Protein AF-A0A0N4VM51-F1 (afdb_monomer)

Secondary structure (DSSP, 8-state):
---HHHHHHHTEEEETTEEEEGGGTEEEE---S--S-HHHHHHHS--TT-TTHHHHHHHHHHHHHHHHTT--TTS---HHHHHHHHHHHHHHHHTT-EEEE----S---

Organism: Enterobius vermicularis (NCBI:txid51028)

Structure (mmCIF, N/CA/C/O backbone):
data_AF-A0A0N4VM51-F1
#
_entry.id   AF-A0A0N4VM51-F1
#
loop_
_atom_site.group_PDB
_atom_site.id
_atom_site.type_symbol
_atom_site.label_atom_id
_atom_site.label_alt_id
_atom_site.label_comp_id
_atom_site.label_asym_id
_atom_site.label_entity_id
_atom_site.label_seq_id
_atom_site.pdbx_PDB_ins_code
_atom_site.Cartn_x
_atom_site.Cartn_y
_atom_site.Cartn_z
_atom_site.occupancy
_atom_site.B_iso_or_equiv
_atom_site.auth_seq_id
_atom_site.auth_comp_id
_atom_site.auth_asym_id
_atom_site.auth_atom_id
_atom_site.pdbx_PDB_model_num
ATOM 1 N N . MET A 1 1 ? 19.099 0.754 -44.945 1.00 42.28 1 MET A N 1
ATOM 2 C CA . MET A 1 1 ? 19.357 1.486 -43.688 1.00 42.28 1 MET A CA 1
ATOM 3 C C . MET A 1 1 ? 18.026 1.615 -42.980 1.00 42.28 1 MET A C 1
ATOM 5 O O . MET A 1 1 ? 17.115 2.168 -43.578 1.00 42.28 1 MET A O 1
ATOM 9 N N . ILE A 1 2 ? 17.889 1.017 -41.798 1.00 43.81 2 ILE A N 1
ATOM 10 C CA . ILE A 1 2 ? 16.685 1.170 -40.972 1.00 43.81 2 ILE A CA 1
ATOM 11 C C . ILE A 1 2 ? 16.799 2.543 -40.283 1.00 43.81 2 ILE A C 1
ATOM 13 O O . ILE A 1 2 ? 17.887 2.840 -39.778 1.00 43.81 2 ILE A O 1
ATOM 17 N N . PRO A 1 3 ? 15.765 3.399 -40.322 1.00 48.06 3 PRO A N 1
ATOM 18 C CA . PRO A 1 3 ? 15.767 4.699 -39.658 1.00 48.06 3 PRO A CA 1
ATOM 19 C C . PRO A 1 3 ? 16.148 4.581 -38.176 1.00 48.06 3 PRO A C 1
ATOM 21 O O . PRO A 1 3 ? 15.672 3.703 -37.463 1.00 48.06 3 PRO A O 1
ATOM 24 N N . THR A 1 4 ? 17.013 5.474 -37.697 1.00 53.97 4 THR A N 1
ATOM 25 C CA . THR A 1 4 ? 17.463 5.522 -36.294 1.00 53.97 4 THR A CA 1
ATOM 26 C C . THR A 1 4 ? 16.336 5.781 -35.291 1.00 53.97 4 THR A C 1
ATOM 28 O O . THR A 1 4 ? 16.489 5.432 -34.124 1.00 53.97 4 THR A O 1
ATOM 31 N N . ASP A 1 5 ? 15.205 6.329 -35.740 1.00 55.28 5 ASP A N 1
ATOM 32 C CA . ASP A 1 5 ? 14.015 6.532 -34.905 1.00 55.28 5 ASP A CA 1
ATOM 33 C C . ASP A 1 5 ? 13.288 5.211 -34.594 1.00 55.28 5 ASP A C 1
ATOM 35 O O . ASP A 1 5 ? 12.885 4.996 -33.451 1.00 55.28 5 ASP A O 1
ATOM 39 N N . ASP A 1 6 ? 13.251 4.263 -35.540 1.00 51.50 6 ASP A N 1
ATOM 40 C CA . ASP A 1 6 ? 12.658 2.930 -35.329 1.00 51.50 6 ASP A CA 1
ATOM 41 C C . ASP A 1 6 ? 13.458 2.110 -34.299 1.00 51.50 6 ASP A C 1
ATOM 43 O O . ASP A 1 6 ? 12.912 1.296 -33.552 1.00 51.50 6 ASP A O 1
ATOM 47 N N . LEU A 1 7 ? 14.774 2.344 -34.213 1.00 52.53 7 LEU A N 1
ATOM 48 C CA . LEU A 1 7 ? 15.641 1.711 -33.214 1.00 52.53 7 LEU A CA 1
ATOM 49 C C . LEU A 1 7 ? 15.369 2.226 -31.797 1.00 52.53 7 LEU A C 1
ATOM 51 O O . LEU A 1 7 ? 15.597 1.492 -30.838 1.00 52.53 7 LEU A O 1
ATOM 55 N N . ASN A 1 8 ? 14.903 3.467 -31.655 1.00 52.44 8 ASN A N 1
ATOM 56 C CA . ASN A 1 8 ? 14.609 4.059 -30.354 1.00 52.44 8 ASN A CA 1
ATOM 57 C C . ASN A 1 8 ? 13.254 3.559 -29.817 1.00 52.44 8 ASN A C 1
ATOM 59 O O . ASN A 1 8 ? 13.134 3.269 -28.627 1.00 52.44 8 ASN A O 1
ATOM 63 N N . GLU A 1 9 ? 12.268 3.350 -30.698 1.00 55.22 9 GLU A N 1
ATOM 64 C CA . GLU A 1 9 ? 11.013 2.662 -30.356 1.00 55.22 9 GLU A CA 1
ATOM 65 C C . GLU A 1 9 ? 11.224 1.167 -30.059 1.00 55.22 9 GLU A C 1
ATOM 67 O O . GLU A 1 9 ? 10.598 0.629 -29.148 1.00 55.22 9 GLU A O 1
ATOM 72 N N . ALA A 1 10 ? 12.165 0.499 -30.739 1.00 57.34 10 ALA A N 1
ATOM 73 C CA . ALA A 1 10 ? 12.500 -0.903 -30.462 1.00 57.34 10 ALA A CA 1
ATOM 74 C C . ALA A 1 10 ? 13.126 -1.134 -29.069 1.00 57.34 10 ALA A C 1
ATOM 76 O O . ALA A 1 10 ? 13.060 -2.246 -28.543 1.00 57.34 10 ALA A O 1
ATOM 77 N N . ARG A 1 11 ? 13.730 -0.101 -28.464 1.00 67.31 11 ARG A N 1
ATOM 78 C CA . ARG A 1 11 ? 14.451 -0.178 -27.176 1.00 67.31 11 ARG A CA 1
ATOM 79 C C . ARG A 1 11 ? 13.567 0.010 -25.946 1.00 67.31 11 ARG A C 1
ATOM 81 O O . ARG A 1 11 ? 14.006 -0.287 -24.831 1.00 67.31 11 ARG A O 1
ATOM 88 N N . VAL A 1 12 ? 12.335 0.486 -26.140 1.00 69.81 12 VAL A N 1
ATOM 89 C CA . VAL A 1 12 ? 11.352 0.688 -25.074 1.00 69.81 12 VAL A CA 1
ATOM 90 C C . VAL A 1 12 ? 10.085 -0.096 -25.389 1.00 69.81 12 VAL A C 1
ATOM 92 O O . VAL A 1 12 ? 9.262 0.319 -26.199 1.00 69.81 12 VAL A O 1
ATOM 95 N N . GLN A 1 13 ? 9.888 -1.222 -24.706 1.00 74.44 13 GLN A N 1
ATOM 96 C CA . GLN A 1 13 ? 8.688 -2.040 -24.881 1.00 74.44 13 GLN A CA 1
ATOM 97 C C . GLN A 1 13 ? 7.651 -1.717 -23.803 1.00 74.44 13 GLN A C 1
ATOM 99 O O . GLN A 1 13 ? 7.954 -1.752 -22.610 1.00 74.44 13 GLN A O 1
ATOM 104 N N . LYS A 1 14 ? 6.409 -1.417 -24.209 1.00 71.25 14 LYS A N 1
ATOM 105 C CA . LYS A 1 14 ? 5.288 -1.178 -23.287 1.00 71.25 14 LYS A CA 1
ATOM 106 C C . LYS A 1 14 ? 4.262 -2.303 -23.385 1.00 71.25 14 LYS A C 1
ATOM 108 O O . LYS A 1 14 ? 3.623 -2.470 -24.419 1.00 71.25 14 LYS A O 1
ATOM 113 N N . VAL A 1 15 ? 4.040 -3.017 -22.284 1.00 69.44 15 VAL A N 1
ATOM 114 C CA . VAL A 1 15 ? 3.042 -4.093 -22.189 1.00 69.44 15 VAL A CA 1
ATOM 115 C C . VAL A 1 15 ? 2.278 -3.945 -20.877 1.00 69.44 15 VAL A C 1
ATOM 117 O O . VAL A 1 15 ? 2.881 -3.888 -19.813 1.00 69.44 15 VAL A O 1
ATOM 120 N N . LEU A 1 16 ? 0.945 -3.851 -20.950 1.00 69.00 16 LEU A N 1
ATOM 121 C CA . LEU A 1 16 ? 0.042 -3.835 -19.781 1.00 69.00 16 LEU A CA 1
ATOM 122 C C . LEU A 1 16 ? 0.422 -2.825 -18.671 1.00 69.00 16 LEU A C 1
ATOM 124 O O . LEU A 1 16 ? 0.281 -3.111 -17.491 1.00 69.00 16 LEU A O 1
ATOM 128 N N . GLY A 1 17 ? 0.929 -1.642 -19.043 1.00 68.06 17 GLY A N 1
ATOM 129 C CA . GLY A 1 17 ? 1.335 -0.599 -18.083 1.00 68.06 17 GLY A CA 1
ATOM 130 C C . GLY A 1 17 ? 2.783 -0.696 -17.585 1.00 68.06 17 GLY A C 1
ATOM 131 O O . GLY A 1 17 ? 3.282 0.249 -16.973 1.00 68.06 17 GLY A O 1
ATOM 132 N N . ILE A 1 18 ? 3.490 -1.772 -17.929 1.00 74.00 18 ILE A N 1
ATOM 133 C CA . ILE A 1 18 ? 4.912 -1.977 -17.645 1.00 74.00 18 ILE A CA 1
ATOM 134 C C . ILE A 1 18 ? 5.727 -1.457 -18.831 1.00 74.00 18 ILE A C 1
ATOM 136 O O . ILE A 1 18 ? 5.386 -1.709 -19.988 1.00 74.00 18 ILE A O 1
ATOM 140 N N . THR A 1 19 ? 6.786 -0.700 -18.549 1.00 78.06 19 THR A N 1
ATOM 141 C CA . THR A 1 19 ? 7.736 -0.185 -19.544 1.00 78.06 19 THR A CA 1
ATOM 142 C C . THR A 1 19 ? 9.089 -0.851 -19.329 1.00 78.06 19 THR A C 1
ATOM 144 O O . THR A 1 19 ? 9.685 -0.665 -18.275 1.00 78.06 19 THR A O 1
ATOM 147 N N . TRP A 1 20 ? 9.589 -1.598 -20.307 1.00 78.00 20 TRP A N 1
ATOM 148 C CA . TRP A 1 20 ? 10.936 -2.164 -20.270 1.00 78.00 20 TRP A CA 1
ATOM 149 C C . TRP A 1 20 ? 11.901 -1.259 -21.022 1.00 78.00 20 TRP A C 1
ATOM 151 O O . TRP A 1 20 ? 11.711 -1.010 -22.211 1.00 78.00 20 TRP A O 1
ATOM 161 N N . GLN A 1 21 ? 12.920 -0.760 -20.326 1.00 79.50 21 GLN A N 1
ATOM 162 C CA . GLN A 1 21 ? 14.064 -0.085 -20.928 1.00 79.50 21 GLN A CA 1
ATOM 163 C C . GLN A 1 21 ? 15.184 -1.107 -21.129 1.00 79.50 21 GLN A C 1
ATOM 165 O O . GLN A 1 21 ? 15.881 -1.458 -20.175 1.00 79.50 21 GLN A O 1
ATOM 170 N N . LEU A 1 22 ? 15.359 -1.570 -22.368 1.00 75.69 22 LEU A N 1
ATOM 171 C CA . LEU A 1 22 ? 16.350 -2.599 -22.705 1.00 75.69 22 LEU A CA 1
ATOM 172 C C . LEU A 1 22 ? 17.791 -2.115 -22.480 1.00 75.69 22 LEU A C 1
ATOM 174 O O . LEU A 1 22 ? 18.630 -2.883 -22.028 1.00 75.69 22 LEU A O 1
ATOM 178 N N . ASP A 1 23 ? 18.062 -0.827 -22.708 1.00 76.50 23 ASP A N 1
ATOM 179 C CA . ASP A 1 23 ? 19.407 -0.245 -22.565 1.00 76.50 23 ASP A CA 1
ATOM 180 C C . ASP A 1 23 ? 19.945 -0.285 -21.121 1.00 76.50 23 ASP A C 1
ATOM 182 O O . ASP A 1 23 ? 21.156 -0.253 -20.907 1.00 76.50 23 ASP A O 1
ATOM 186 N N . LYS A 1 24 ? 19.053 -0.332 -20.126 1.00 72.75 24 LYS A N 1
ATOM 187 C CA . LYS A 1 24 ? 19.402 -0.333 -18.693 1.00 72.75 24 LYS A CA 1
ATOM 188 C C . LYS A 1 24 ? 19.010 -1.619 -17.978 1.00 72.75 24 LYS A C 1
ATOM 190 O O . LYS A 1 24 ? 19.232 -1.740 -16.774 1.00 72.75 24 LYS A O 1
ATOM 195 N N . ASP A 1 25 ? 18.396 -2.533 -18.721 1.00 77.06 25 ASP A N 1
ATOM 196 C CA . ASP A 1 25 ? 17.752 -3.731 -18.201 1.00 77.06 25 ASP A CA 1
ATOM 197 C C . ASP A 1 25 ? 16.806 -3.427 -17.020 1.00 77.06 25 ASP A C 1
ATOM 199 O O . ASP A 1 25 ? 16.828 -4.062 -15.965 1.00 77.06 25 ASP A O 1
ATOM 203 N N . GLU A 1 26 ? 16.004 -2.370 -17.187 1.00 78.12 26 GLU A N 1
ATOM 204 C CA . GLU A 1 26 ? 15.113 -1.830 -16.160 1.00 78.12 26 GLU A CA 1
ATOM 205 C C . GLU A 1 26 ? 13.648 -2.027 -16.554 1.00 78.12 26 GLU A C 1
ATOM 207 O O . GLU A 1 26 ? 13.187 -1.492 -17.569 1.00 78.12 26 GLU A O 1
ATOM 212 N N . LEU A 1 27 ? 12.874 -2.712 -15.710 1.00 76.19 27 LEU A N 1
ATOM 213 C CA . LEU A 1 27 ? 11.413 -2.652 -15.778 1.00 76.19 27 LEU A CA 1
ATOM 214 C C . LEU A 1 27 ? 10.900 -1.496 -14.925 1.00 76.19 27 LEU A C 1
ATOM 216 O O . LEU A 1 27 ? 11.137 -1.449 -13.720 1.00 76.19 27 LEU A O 1
ATOM 220 N N . GLN A 1 28 ? 10.153 -0.599 -15.558 1.00 74.81 28 GLN A N 1
ATOM 221 C CA . GLN A 1 28 ? 9.493 0.538 -14.940 1.00 74.81 28 GLN A CA 1
ATOM 222 C C . GLN A 1 28 ? 7.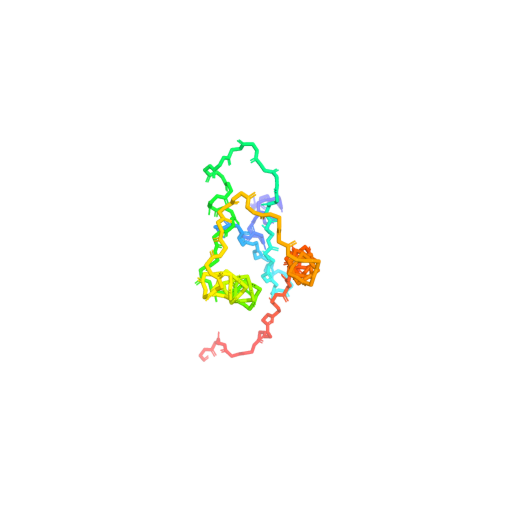982 0.301 -14.884 1.00 74.81 28 GLN A C 1
ATOM 224 O O . GLN A 1 28 ? 7.314 0.185 -15.916 1.00 74.81 28 GLN A O 1
ATOM 229 N N . LEU A 1 29 ? 7.425 0.314 -13.675 1.00 72.38 29 LEU A N 1
ATO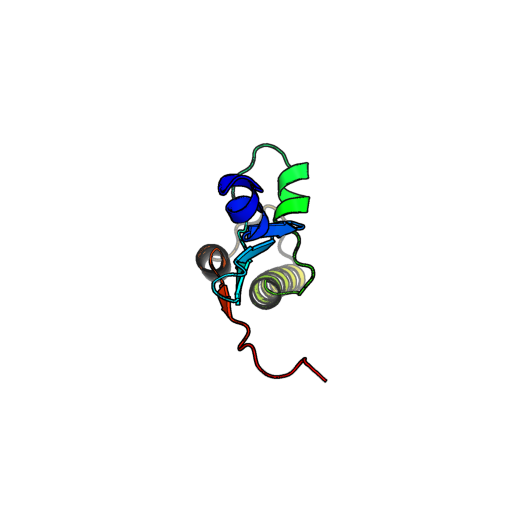M 230 C CA . LEU A 1 29 ? 5.980 0.407 -13.463 1.00 72.38 29 LEU A CA 1
ATOM 231 C C . LEU A 1 29 ? 5.557 1.852 -13.285 1.00 72.38 29 LEU A C 1
ATOM 233 O O . LEU A 1 29 ? 6.249 2.628 -12.630 1.00 72.38 29 LEU A O 1
ATOM 237 N N . ARG A 1 30 ? 4.398 2.200 -13.843 1.00 71.62 30 ARG A N 1
ATOM 238 C CA . ARG A 1 30 ? 3.758 3.492 -13.599 1.00 71.62 30 ARG A CA 1
ATOM 239 C C . ARG A 1 30 ? 2.287 3.289 -13.296 1.00 71.62 30 ARG A C 1
ATOM 241 O O . ARG A 1 30 ? 1.499 3.057 -14.208 1.00 71.62 30 ARG A O 1
ATOM 248 N N . PHE A 1 31 ? 1.926 3.442 -12.028 1.00 71.56 31 PHE A N 1
ATOM 249 C CA . PHE A 1 31 ? 0.531 3.437 -11.616 1.00 71.56 31 PHE A CA 1
ATOM 250 C C . PHE A 1 31 ? -0.086 4.806 -11.901 1.00 71.56 31 PHE A C 1
ATOM 252 O O . PHE A 1 31 ? 0.408 5.849 -11.477 1.00 71.56 31 PHE A O 1
ATOM 259 N N . ARG A 1 32 ? -1.176 4.831 -12.667 1.00 70.25 32 ARG A N 1
ATOM 260 C CA . ARG A 1 32 ? -1.906 6.068 -12.950 1.00 70.25 32 ARG A CA 1
ATOM 261 C C . ARG A 1 32 ? -2.978 6.294 -11.896 1.00 70.25 32 ARG A C 1
ATOM 263 O O . ARG A 1 32 ? -3.851 5.451 -11.699 1.00 70.25 32 ARG A O 1
ATOM 270 N N . LYS A 1 33 ? -2.926 7.467 -11.259 1.00 67.06 33 LYS A N 1
ATOM 271 C CA . LYS A 1 33 ? -3.811 7.851 -10.145 1.00 67.06 33 LYS A CA 1
ATOM 272 C C . LYS A 1 33 ? -5.076 8.605 -10.570 1.00 67.06 33 LYS A C 1
ATOM 274 O O . LYS A 1 33 ? -6.042 8.598 -9.824 1.00 67.06 33 LYS A O 1
ATOM 279 N N . ASN A 1 34 ? -5.083 9.241 -11.745 1.00 62.41 34 ASN A N 1
ATOM 280 C CA . ASN A 1 34 ? -6.206 10.050 -12.237 1.00 62.41 34 ASN A CA 1
ATOM 281 C C . ASN A 1 34 ? -6.326 9.939 -13.760 1.00 62.41 34 ASN A C 1
ATOM 283 O O . ASN A 1 34 ? -5.668 10.673 -14.494 1.00 62.41 34 ASN A O 1
ATOM 287 N N . VAL A 1 35 ? -7.164 9.027 -14.248 1.00 60.09 35 VAL A N 1
ATOM 288 C CA . VAL A 1 35 ? -7.585 9.014 -15.654 1.00 60.09 35 VAL A CA 1
ATOM 289 C C . VAL A 1 35 ? -9.105 9.007 -15.649 1.00 60.09 35 VAL A C 1
ATOM 291 O O . VAL A 1 35 ? -9.712 8.188 -14.968 1.00 60.09 35 VAL A O 1
ATOM 294 N N . ASN A 1 36 ? -9.712 9.926 -16.398 1.00 64.88 36 ASN A N 1
ATOM 295 C CA . ASN A 1 36 ? -11.171 10.035 -16.510 1.00 64.88 36 ASN A CA 1
ATOM 296 C C . ASN A 1 36 ? -11.805 8.788 -17.171 1.00 64.88 36 ASN A C 1
ATOM 298 O O . ASN A 1 36 ? -13.005 8.569 -17.053 1.00 64.88 36 ASN A O 1
ATOM 302 N N . ASP A 1 37 ? -10.983 7.944 -17.802 1.00 66.19 37 ASP A N 1
ATOM 303 C CA . ASP A 1 37 ? -11.365 6.692 -18.453 1.00 66.19 37 ASP A CA 1
ATOM 304 C C . ASP A 1 37 ? -11.090 5.482 -17.542 1.00 66.19 37 ASP A C 1
ATOM 306 O O . ASP A 1 37 ? -9.964 4.973 -17.465 1.00 66.19 37 ASP A O 1
ATOM 310 N N . GLY A 1 38 ? -12.138 4.972 -16.889 1.00 62.97 38 GLY A N 1
ATOM 311 C CA . GLY A 1 38 ? -12.056 3.817 -15.985 1.00 62.97 38 GLY A CA 1
ATOM 312 C C . GLY A 1 38 ? -11.503 2.536 -16.628 1.00 62.97 38 GLY A C 1
ATOM 313 O O . GLY A 1 38 ? -10.797 1.773 -15.970 1.00 62.97 38 GLY A O 1
ATOM 314 N N . GLU A 1 39 ? -11.744 2.310 -17.923 1.00 64.56 39 GLU A N 1
ATOM 315 C CA . GLU A 1 39 ? -11.218 1.137 -18.640 1.00 64.56 39 GLU A CA 1
ATOM 316 C C . GLU A 1 39 ? -9.700 1.198 -18.861 1.00 64.56 39 GLU A C 1
ATOM 318 O O . GLU A 1 39 ? -9.013 0.174 -18.817 1.00 64.56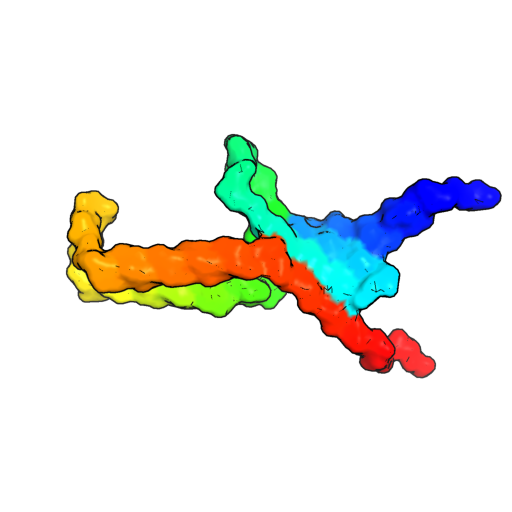 39 GLU A O 1
ATOM 323 N N . ARG A 1 40 ? -9.149 2.399 -19.078 1.00 64.44 40 ARG A N 1
ATOM 324 C CA . ARG A 1 40 ? -7.701 2.587 -19.251 1.00 64.44 40 ARG A CA 1
ATOM 325 C C . ARG A 1 40 ? -6.967 2.427 -17.926 1.00 64.44 40 ARG A C 1
ATOM 327 O O . ARG A 1 40 ? -5.890 1.838 -17.916 1.00 64.44 40 ARG A O 1
ATOM 334 N N . LEU A 1 41 ? -7.577 2.855 -16.817 1.00 65.31 41 LEU A N 1
ATOM 335 C CA . LEU A 1 41 ? -7.036 2.633 -15.472 1.00 65.31 41 LEU A CA 1
ATOM 336 C C . LEU A 1 41 ? -6.840 1.147 -15.169 1.00 65.31 41 LEU A C 1
ATOM 338 O O . LEU A 1 41 ? -5.796 0.772 -14.647 1.00 65.31 41 LEU A O 1
ATOM 342 N N . GLN A 1 42 ? -7.809 0.295 -15.516 1.00 67.00 42 GLN A N 1
ATOM 343 C CA . GLN A 1 42 ? -7.719 -1.140 -15.225 1.00 67.00 42 GLN A CA 1
ATOM 344 C C . GLN A 1 42 ? -6.588 -1.828 -15.996 1.00 67.00 42 GLN A C 1
ATOM 346 O O . GLN A 1 42 ? -5.883 -2.659 -15.433 1.00 67.00 42 GLN A O 1
ATOM 351 N N . LYS A 1 43 ? -6.394 -1.473 -17.273 1.00 69.19 43 LYS A N 1
ATOM 352 C CA . LYS A 1 43 ? -5.347 -2.072 -18.116 1.00 69.19 43 LYS A CA 1
ATOM 353 C C . LYS A 1 43 ? -3.945 -1.574 -17.769 1.00 69.19 43 LYS A C 1
ATOM 355 O O . LYS A 1 43 ? -2.995 -2.334 -17.900 1.00 69.19 43 LYS A O 1
ATOM 360 N N . GLU A 1 44 ? -3.806 -0.309 -17.374 1.00 68.62 44 GLU A N 1
ATOM 361 C CA . GLU A 1 44 ? -2.500 0.292 -17.068 1.00 68.62 44 GLU A CA 1
ATOM 362 C C . GLU A 1 44 ? -2.055 0.074 -15.614 1.00 68.62 44 GLU A C 1
ATOM 364 O O . GLU A 1 44 ? -0.859 0.096 -15.353 1.00 68.62 44 GLU A O 1
ATOM 369 N N . ASN A 1 45 ? -2.984 -0.186 -14.687 1.00 73.06 45 ASN A N 1
ATOM 370 C CA . ASN A 1 45 ? -2.679 -0.528 -13.291 1.00 73.06 45 ASN A CA 1
ATOM 371 C C . ASN A 1 45 ? -2.749 -2.043 -13.027 1.00 73.06 45 ASN A C 1
ATOM 373 O O . ASN A 1 45 ? -2.888 -2.466 -11.876 1.00 73.06 45 ASN A O 1
ATOM 377 N N . TYR A 1 46 ? -2.703 -2.861 -14.080 1.00 73.19 46 TYR A N 1
ATOM 378 C CA . TYR A 1 46 ? -2.685 -4.309 -13.939 1.00 73.19 46 TYR A CA 1
ATOM 379 C C . TYR A 1 46 ? -1.329 -4.762 -13.391 1.00 73.19 46 TYR A C 1
ATOM 381 O O . TYR A 1 46 ? -0.282 -4.409 -13.927 1.00 73.19 46 TYR A O 1
ATOM 389 N N . ASP A 1 47 ? -1.356 -5.552 -12.320 1.00 74.56 47 ASP A N 1
ATOM 390 C CA . ASP A 1 47 ? -0.162 -6.033 -11.625 1.00 74.56 47 ASP A CA 1
ATOM 391 C C . ASP A 1 47 ? -0.038 -7.562 -11.769 1.00 74.56 47 ASP A C 1
ATOM 393 O O . ASP A 1 47 ? -0.429 -8.301 -10.861 1.00 74.56 47 ASP A O 1
ATOM 397 N N . PRO A 1 48 ? 0.457 -8.067 -12.918 1.00 70.12 48 PRO A N 1
ATOM 398 C CA . PRO A 1 48 ? 0.558 -9.506 -13.169 1.00 70.12 48 PRO A CA 1
ATOM 399 C C . PRO A 1 48 ? 1.562 -10.206 -12.248 1.00 70.12 48 PRO A C 1
ATOM 401 O O . PRO A 1 48 ? 1.416 -11.393 -11.969 1.00 70.12 48 PRO A O 1
ATOM 404 N N . LEU A 1 49 ? 2.586 -9.482 -11.788 1.00 77.81 49 LEU A N 1
ATOM 405 C CA . LEU A 1 49 ? 3.691 -10.026 -10.996 1.00 77.81 49 LEU A CA 1
ATOM 406 C C . LEU A 1 49 ? 3.521 -9.788 -9.491 1.00 77.81 49 LEU A C 1
ATOM 408 O O . LEU A 1 49 ? 4.324 -10.271 -8.696 1.00 77.81 49 LEU A O 1
ATOM 412 N N . GLY A 1 50 ? 2.463 -9.084 -9.084 1.00 77.94 50 GLY A N 1
ATOM 413 C CA . GLY A 1 50 ? 2.171 -8.830 -7.679 1.00 77.94 50 GLY A CA 1
ATOM 414 C C . GLY A 1 50 ? 3.135 -7.838 -7.029 1.00 77.94 50 GLY A C 1
ATOM 415 O O . GLY A 1 50 ? 3.329 -7.886 -5.815 1.00 77.94 50 GLY A O 1
ATOM 416 N N . TRP A 1 51 ? 3.754 -6.935 -7.786 1.00 79.62 51 TRP A N 1
ATOM 417 C CA . TRP A 1 51 ? 4.671 -5.944 -7.229 1.00 79.62 51 TRP A CA 1
ATOM 418 C C . TRP A 1 51 ? 3.979 -5.017 -6.224 1.00 79.62 51 TRP A C 1
ATOM 420 O O . TRP A 1 51 ? 4.550 -4.709 -5.180 1.00 79.62 51 TRP A O 1
ATOM 430 N N . ALA A 1 52 ? 2.720 -4.649 -6.463 1.00 80.50 52 ALA A N 1
ATOM 431 C CA . ALA A 1 52 ? 1.914 -3.864 -5.532 1.00 80.50 52 ALA A CA 1
ATOM 432 C C . ALA A 1 52 ? 1.331 -4.711 -4.381 1.00 80.50 52 ALA A C 1
ATOM 434 O O . ALA A 1 52 ? 0.676 -4.169 -3.482 1.00 80.50 52 ALA A O 1
ATOM 435 N N . ALA A 1 53 ? 1.552 -6.034 -4.361 1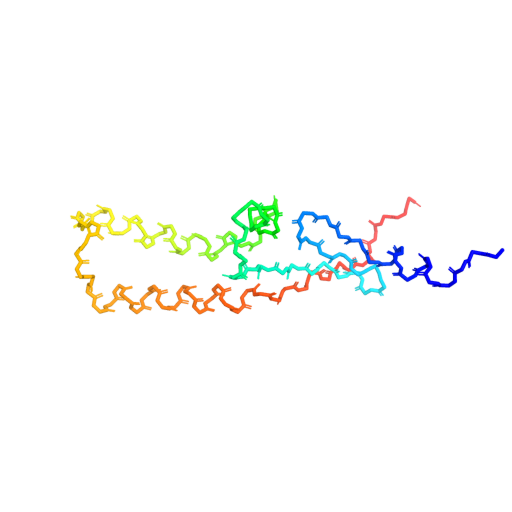.00 85.94 53 ALA A N 1
ATOM 436 C CA . ALA A 1 53 ? 1.003 -6.935 -3.346 1.00 85.94 53 ALA A CA 1
ATOM 437 C C . ALA A 1 53 ? 1.318 -6.520 -1.896 1.00 85.94 53 ALA A C 1
ATOM 439 O O . ALA A 1 53 ? 0.396 -6.585 -1.082 1.00 85.94 53 ALA A O 1
ATOM 440 N N . PRO A 1 54 ? 2.527 -6.041 -1.530 1.00 84.88 54 PRO A N 1
ATOM 441 C CA . PRO A 1 54 ? 2.817 -5.628 -0.156 1.00 84.88 54 PRO A CA 1
ATOM 442 C C . PRO A 1 54 ? 1.960 -4.445 0.308 1.00 84.88 54 PRO A C 1
ATOM 444 O O . PRO A 1 54 ? 1.486 -4.419 1.447 1.00 84.88 54 PRO A O 1
ATOM 447 N N . VAL A 1 55 ? 1.719 -3.473 -0.578 1.00 85.25 55 VAL A N 1
ATOM 448 C CA . VAL A 1 55 ? 0.891 -2.301 -0.267 1.00 85.25 55 VAL A CA 1
ATOM 449 C C . VAL A 1 55 ? -0.591 -2.688 -0.254 1.00 85.25 55 VAL A C 1
ATOM 451 O O . VAL A 1 55 ? -1.322 -2.344 0.679 1.00 85.25 55 VAL A O 1
ATOM 454 N N . ASN A 1 56 ? -1.018 -3.504 -1.223 1.00 86.12 56 ASN A N 1
ATOM 455 C CA . ASN A 1 56 ? -2.366 -4.071 -1.286 1.00 86.12 56 ASN A CA 1
ATOM 456 C C . ASN A 1 56 ? -2.702 -4.930 -0.066 1.00 86.12 56 ASN A C 1
ATOM 458 O O . ASN A 1 56 ? -3.829 -4.891 0.427 1.00 86.12 56 ASN A O 1
ATOM 462 N N . LEU A 1 57 ? -1.738 -5.687 0.456 1.00 90.56 57 LEU A N 1
ATOM 463 C CA . LEU A 1 57 ? -1.913 -6.493 1.655 1.00 90.56 57 LEU A CA 1
ATOM 464 C C . LEU A 1 57 ? -2.228 -5.610 2.866 1.00 90.56 57 LEU A C 1
ATOM 466 O O . LEU A 1 57 ? -3.173 -5.909 3.592 1.00 90.56 57 LEU A O 1
ATOM 470 N N . LYS A 1 58 ? -1.506 -4.498 3.060 1.00 90.56 58 LYS A N 1
ATOM 471 C CA . LYS A 1 58 ? -1.789 -3.554 4.158 1.00 90.56 58 LYS A CA 1
ATOM 472 C C . LYS A 1 58 ? -3.199 -2.968 4.056 1.00 90.56 58 LYS A C 1
ATOM 474 O O . LYS A 1 58 ? -3.917 -2.950 5.054 1.00 90.56 58 LYS A O 1
ATOM 479 N N . ALA A 1 59 ? -3.619 -2.568 2.854 1.00 91.44 59 ALA A N 1
ATOM 480 C CA . ALA A 1 59 ? -4.982 -2.094 2.606 1.00 91.44 59 ALA A CA 1
ATOM 481 C C . ALA A 1 59 ? -6.031 -3.167 2.941 1.00 91.44 59 ALA A C 1
ATOM 483 O O . ALA A 1 59 ? -6.968 -2.910 3.697 1.00 91.44 59 ALA A O 1
ATOM 484 N N . LYS A 1 60 ? -5.842 -4.398 2.452 1.00 91.88 60 LYS A N 1
ATOM 485 C CA . LYS A 1 60 ? -6.744 -5.527 2.730 1.00 91.88 60 LYS A CA 1
ATOM 486 C C . LYS A 1 60 ? -6.814 -5.858 4.220 1.00 91.88 60 LYS A C 1
ATOM 488 O O . LYS A 1 60 ? -7.903 -6.105 4.731 1.00 91.88 60 LYS A O 1
ATOM 493 N N . LEU A 1 61 ? -5.688 -5.826 4.933 1.00 94.00 61 LEU A N 1
ATOM 494 C CA . LEU A 1 61 ? -5.653 -6.035 6.381 1.00 94.00 61 LEU A CA 1
ATOM 495 C C . LEU A 1 61 ? -6.431 -4.949 7.132 1.00 94.00 61 LEU A C 1
ATOM 497 O O . LEU A 1 61 ? -7.139 -5.269 8.086 1.00 94.00 61 LEU A O 1
ATOM 501 N N . LEU A 1 62 ? -6.347 -3.687 6.702 1.00 92.62 62 LEU A N 1
ATOM 502 C CA . LEU A 1 62 ? -7.143 -2.606 7.286 1.00 92.62 62 LEU A CA 1
ATOM 503 C C . LEU A 1 62 ? -8.644 -2.840 7.077 1.00 92.62 62 LEU A C 1
ATOM 505 O O . LEU A 1 62 ? -9.411 -2.766 8.034 1.00 92.62 62 LEU A O 1
ATOM 509 N N . VAL A 1 63 ? -9.057 -3.201 5.859 1.00 91.06 63 VAL A N 1
ATOM 510 C CA . VAL A 1 63 ? -10.460 -3.530 5.550 1.00 91.06 63 VAL A CA 1
ATOM 511 C C . VAL A 1 63 ? -10.946 -4.718 6.384 1.00 91.06 63 VAL A C 1
ATOM 513 O O . VAL A 1 63 ? -12.017 -4.658 6.981 1.00 91.06 63 VAL A O 1
ATOM 516 N N . GLN A 1 64 ? -10.134 -5.768 6.534 1.00 92.69 64 GLN A N 1
ATOM 517 C CA . GLN A 1 64 ? -10.471 -6.897 7.407 1.00 92.69 64 GLN A CA 1
ATOM 518 C C . GLN A 1 64 ? -10.618 -6.482 8.878 1.0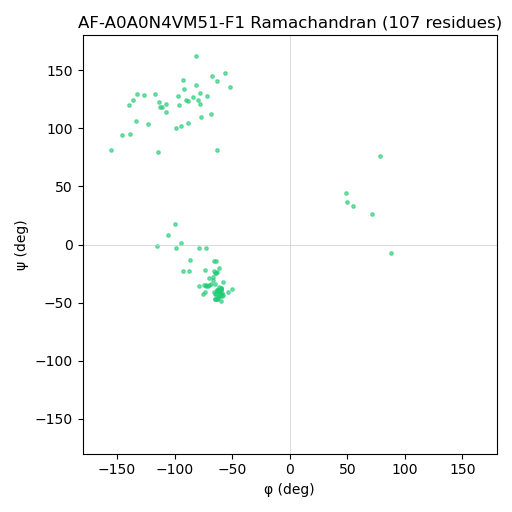0 92.69 64 GLN A C 1
ATOM 520 O O . GLN A 1 64 ? -11.510 -6.976 9.569 1.00 92.69 64 GLN A O 1
ATOM 525 N N . LYS A 1 65 ? -9.764 -5.579 9.384 1.00 91.19 65 LYS A N 1
ATOM 526 C CA . LYS A 1 65 ? -9.905 -5.021 10.741 1.00 91.19 65 LYS A CA 1
ATOM 527 C C . LYS A 1 65 ? -11.215 -4.247 10.893 1.00 91.19 65 LYS A C 1
ATOM 529 O O . LYS A 1 65 ? -11.832 -4.338 11.950 1.00 91.19 65 LYS A O 1
ATOM 534 N N . LEU A 1 66 ? -11.619 -3.496 9.868 1.00 90.88 66 LEU A N 1
ATOM 535 C CA . LEU A 1 66 ? -12.875 -2.747 9.858 1.00 90.88 66 LEU A CA 1
ATOM 536 C C . LEU A 1 66 ? -14.084 -3.680 9.895 1.00 90.88 66 LEU A C 1
ATOM 538 O O . LEU A 1 66 ? -14.952 -3.508 10.747 1.00 90.88 66 LEU A O 1
ATOM 542 N N . TRP A 1 67 ? -14.088 -4.720 9.059 1.00 89.12 67 TRP A N 1
ATOM 543 C CA . TRP A 1 67 ? -15.152 -5.725 9.042 1.00 89.12 67 TRP A CA 1
ATOM 544 C C . TRP A 1 67 ? -15.309 -6.440 10.382 1.00 89.12 67 TRP A C 1
ATOM 546 O O . TRP A 1 67 ? -16.423 -6.604 10.860 1.00 89.12 67 TRP A O 1
ATOM 556 N N . LYS A 1 68 ? -14.202 -6.808 11.040 1.00 89.75 68 LYS A N 1
ATOM 557 C CA . LYS A 1 68 ? -14.242 -7.437 12.374 1.00 89.75 68 LYS A CA 1
ATOM 558 C C . LYS A 1 68 ? -14.824 -6.534 13.461 1.00 89.75 68 LYS A C 1
ATOM 560 O O . LYS A 1 68 ? -15.256 -7.036 14.492 1.00 89.75 68 LYS A O 1
ATOM 565 N N . LYS A 1 69 ? -14.777 -5.218 13.261 1.00 86.75 69 LYS A N 1
ATOM 566 C CA . LYS A 1 69 ? -15.320 -4.219 14.186 1.00 86.75 69 LYS A CA 1
ATOM 567 C C . LYS A 1 69 ? -16.741 -3.783 13.823 1.00 86.75 69 LYS A C 1
ATOM 569 O O . LYS A 1 69 ? -17.287 -2.945 14.528 1.00 86.75 69 LYS A O 1
ATOM 574 N N . SER A 1 70 ? -17.322 -4.358 12.767 1.00 84.75 70 SER A N 1
ATOM 575 C CA . SER A 1 70 ? -18.694 -4.103 12.314 1.00 84.75 70 SER A CA 1
ATOM 576 C C . SER A 1 70 ? -19.009 -2.627 12.050 1.00 84.75 70 SER A C 1
ATOM 578 O O . SER A 1 70 ? -20.142 -2.201 12.253 1.00 84.75 70 SER A O 1
ATOM 580 N N . PHE A 1 71 ? -18.021 -1.853 11.586 1.00 84.31 71 PHE A N 1
ATOM 581 C CA . PHE A 1 71 ? -18.267 -0.482 11.139 1.00 84.31 71 PHE A CA 1
ATOM 582 C C . PHE A 1 71 ? -19.200 -0.477 9.930 1.00 84.31 71 PHE A C 1
ATOM 584 O O . PHE A 1 71 ? -19.072 -1.316 9.031 1.00 84.31 71 PHE A O 1
ATOM 591 N N . THR A 1 72 ? -20.110 0.492 9.893 1.00 82.62 72 THR A N 1
ATOM 592 C CA . THR A 1 72 ? -20.928 0.732 8.698 1.00 82.62 72 THR A CA 1
ATOM 593 C C . THR A 1 72 ? -20.158 1.563 7.667 1.00 82.62 72 THR A C 1
ATOM 595 O O . THR A 1 72 ? -19.146 2.188 7.982 1.00 82.62 72 THR A O 1
ATOM 598 N N . TRP A 1 73 ? -20.613 1.544 6.413 1.00 79.06 73 TRP A N 1
ATOM 599 C CA . TRP A 1 73 ? -19.926 2.210 5.298 1.00 79.06 73 TRP A CA 1
ATOM 600 C C . TRP A 1 73 ? -19.881 3.743 5.423 1.00 79.06 73 TRP A C 1
ATOM 602 O O . TRP A 1 73 ? -18.951 4.350 4.897 1.00 79.06 73 TRP A O 1
ATOM 612 N N . ASP A 1 74 ? -20.824 4.342 6.157 1.00 82.38 74 ASP A N 1
ATOM 613 C CA . ASP A 1 74 ? -20.958 5.797 6.341 1.00 82.38 74 ASP A CA 1
ATOM 614 C C . ASP A 1 74 ? -20.519 6.280 7.737 1.00 82.38 74 ASP A C 1
ATOM 616 O O . ASP A 1 74 ? -20.720 7.438 8.108 1.00 82.38 74 ASP A O 1
ATOM 620 N N . GLU A 1 75 ? -19.925 5.400 8.545 1.00 86.06 75 GLU A N 1
ATOM 621 C CA . GLU A 1 75 ? -19.493 5.741 9.897 1.00 86.06 75 GLU A CA 1
ATOM 622 C C . GLU A 1 75 ? -18.144 6.465 9.899 1.00 86.06 75 GLU A C 1
ATOM 624 O O . GLU A 1 75 ? -17.188 6.075 9.222 1.00 86.06 75 GLU A O 1
ATOM 629 N N . ILE A 1 76 ? -18.032 7.511 10.721 1.00 85.75 76 ILE A N 1
ATOM 630 C CA . ILE A 1 76 ? -16.765 8.216 10.910 1.00 85.75 76 ILE A CA 1
ATOM 631 C C . ILE A 1 76 ? -15.791 7.288 11.639 1.00 85.75 76 ILE A C 1
ATOM 633 O O . ILE A 1 76 ? -15.947 6.977 12.820 1.00 85.75 76 ILE A O 1
ATOM 637 N N . LEU A 1 77 ? -14.744 6.873 10.929 1.00 89.81 77 LEU A N 1
ATOM 638 C CA . LEU A 1 77 ? -13.718 6.000 11.485 1.00 89.81 77 LEU A CA 1
ATOM 639 C C . LEU A 1 77 ? -12.905 6.723 12.574 1.00 89.81 77 LEU A C 1
ATOM 641 O O . LEU A 1 77 ? -12.593 7.904 12.419 1.00 89.81 77 LEU A O 1
ATOM 645 N N . PRO A 1 78 ? -12.462 6.031 13.637 1.00 92.12 78 PRO A N 1
ATOM 646 C CA . PRO A 1 78 ? -11.570 6.609 14.640 1.00 92.12 78 PRO A CA 1
ATOM 647 C C . PRO A 1 78 ? -10.278 7.170 14.029 1.00 92.12 78 PRO A C 1
ATOM 649 O O . PRO A 1 78 ? -9.723 6.576 13.100 1.00 92.12 78 PRO A O 1
ATOM 652 N N . GLU A 1 79 ? -9.725 8.241 14.611 1.00 92.12 79 GLU A N 1
ATOM 653 C CA . GLU A 1 79 ? -8.500 8.906 14.120 1.00 92.12 79 GLU A CA 1
ATOM 654 C C . GLU A 1 79 ? -7.342 7.939 13.862 1.00 92.12 79 GLU A C 1
ATOM 656 O O . GLU A 1 79 ? -6.620 8.067 12.875 1.00 92.12 79 GLU A O 1
ATOM 661 N N . LYS A 1 80 ? -7.183 6.925 14.718 1.00 92.19 80 LYS A N 1
ATOM 662 C CA . LYS A 1 80 ? -6.142 5.904 14.560 1.00 92.19 80 LYS A CA 1
ATOM 663 C C . LYS A 1 80 ? -6.257 5.152 13.229 1.00 92.19 80 LYS A C 1
ATOM 665 O O . LYS A 1 80 ? -5.243 4.896 12.588 1.00 92.19 80 LYS A O 1
ATOM 670 N N . ILE A 1 81 ? -7.477 4.808 12.818 1.00 92.00 81 ILE A N 1
ATOM 671 C CA . ILE A 1 81 ? -7.741 4.102 11.559 1.00 92.00 81 ILE A CA 1
ATOM 672 C C . ILE A 1 81 ? -7.549 5.053 10.379 1.00 92.00 81 ILE A C 1
ATOM 674 O O . ILE A 1 81 ? -6.930 4.679 9.387 1.00 92.00 81 ILE A O 1
ATOM 678 N N . GLN A 1 82 ? -8.008 6.301 10.506 1.00 92.62 82 GLN A N 1
ATOM 679 C CA . GLN A 1 82 ? -7.773 7.319 9.483 1.00 92.62 82 GLN A CA 1
ATOM 680 C C . GLN A 1 82 ? -6.273 7.563 9.260 1.00 92.62 82 GLN A C 1
ATOM 682 O O . GLN A 1 82 ? -5.833 7.733 8.125 1.00 92.62 82 GLN A O 1
ATOM 687 N N . LYS A 1 83 ? -5.471 7.551 10.331 1.00 95.06 83 LYS A N 1
ATOM 688 C CA . LYS A 1 83 ? -4.012 7.656 10.249 1.00 95.06 83 LYS A CA 1
ATOM 689 C C . LYS A 1 83 ? -3.395 6.451 9.534 1.00 95.06 83 LYS A C 1
ATOM 691 O O . LYS A 1 83 ? -2.603 6.651 8.620 1.00 95.06 83 LYS A O 1
ATOM 696 N N . GLU A 1 84 ? -3.797 5.229 9.891 1.00 93.88 84 GLU A N 1
ATOM 697 C CA . GLU A 1 84 ? -3.332 3.997 9.226 1.00 93.88 84 GLU A CA 1
ATOM 698 C C . GLU A 1 84 ? -3.682 4.007 7.725 1.00 93.88 84 GLU A C 1
ATOM 700 O O . GLU A 1 84 ? -2.855 3.655 6.884 1.00 93.88 84 GLU A O 1
ATOM 705 N N . TRP A 1 85 ? -4.869 4.503 7.361 1.00 93.31 85 TRP A N 1
ATOM 706 C CA . TRP A 1 85 ? -5.259 4.694 5.963 1.00 93.31 85 TRP A CA 1
ATOM 707 C C . TRP A 1 85 ? -4.373 5.711 5.234 1.00 93.31 85 TRP A C 1
ATOM 709 O O . TRP A 1 85 ? -3.873 5.417 4.149 1.00 93.31 85 TRP A O 1
ATOM 719 N N . LYS A 1 86 ? -4.109 6.877 5.840 1.00 93.31 86 LYS A N 1
ATOM 720 C CA . LYS A 1 86 ? -3.210 7.896 5.267 1.00 93.31 86 LYS A CA 1
ATOM 721 C C . LYS A 1 86 ? -1.791 7.362 5.052 1.00 93.31 86 LYS A C 1
ATOM 723 O O . LYS A 1 86 ? -1.162 7.689 4.048 1.00 93.31 86 LYS A O 1
ATOM 728 N N . GLU A 1 87 ? -1.289 6.523 5.956 1.00 93.31 87 GLU A N 1
ATOM 729 C CA . GLU A 1 87 ? 0.009 5.854 5.801 1.00 93.31 87 GLU A CA 1
ATOM 730 C C . GLU A 1 87 ? 0.009 4.884 4.609 1.00 93.31 87 GLU A C 1
ATOM 732 O O . GLU A 1 87 ? 0.947 4.890 3.814 1.00 93.31 87 GLU A O 1
ATOM 737 N N . ILE A 1 88 ? -1.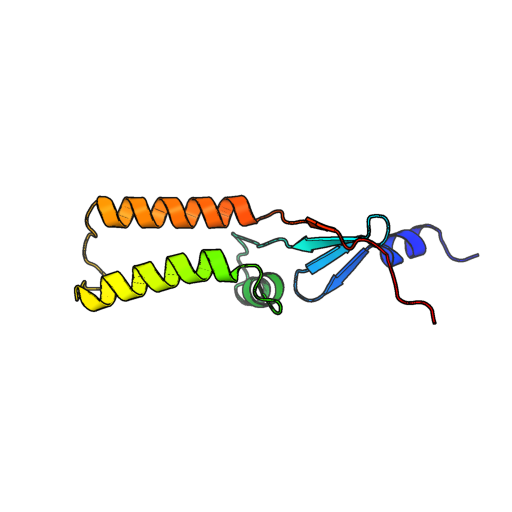061 4.104 4.423 1.00 91.12 88 ILE A N 1
ATOM 738 C CA . ILE A 1 88 ? -1.221 3.217 3.258 1.00 91.12 88 ILE A CA 1
ATOM 739 C C . ILE A 1 88 ? -1.300 4.021 1.955 1.00 91.12 88 ILE A C 1
ATOM 741 O O . ILE A 1 88 ? -0.654 3.649 0.977 1.00 91.12 88 ILE A O 1
ATOM 745 N N . GLN A 1 89 ? -2.033 5.138 1.938 1.00 87.88 89 GLN A N 1
ATOM 746 C CA . GLN A 1 89 ? -2.092 6.035 0.779 1.00 87.88 89 GLN A CA 1
ATOM 747 C C . GLN A 1 89 ? -0.718 6.626 0.448 1.00 87.88 89 GLN A C 1
ATOM 749 O O . GLN A 1 89 ? -0.350 6.707 -0.721 1.00 87.88 89 GLN A O 1
ATOM 754 N N . LYS A 1 90 ? 0.065 7.010 1.464 1.00 88.44 90 LYS A N 1
ATOM 755 C CA . LYS A 1 90 ? 1.435 7.497 1.270 1.00 88.44 90 LYS A CA 1
ATOM 756 C C . LYS A 1 90 ? 2.333 6.420 0.657 1.00 88.44 90 LYS A C 1
ATOM 758 O O . LYS A 1 90 ? 3.005 6.707 -0.327 1.00 88.44 90 LYS A O 1
ATOM 763 N N . LEU A 1 91 ? 2.275 5.187 1.166 1.00 86.75 91 LEU A N 1
ATOM 764 C CA . LEU A 1 91 ? 3.015 4.053 0.599 1.00 86.75 91 LEU A CA 1
ATOM 765 C C . LEU A 1 91 ? 2.636 3.798 -0.863 1.00 86.75 91 LEU A C 1
ATOM 767 O O . LEU A 1 91 ? 3.512 3.618 -1.698 1.00 86.75 91 LEU A O 1
ATOM 771 N N . TRP A 1 92 ? 1.341 3.830 -1.180 1.00 82.75 92 TRP A N 1
ATOM 772 C CA . TRP A 1 92 ? 0.856 3.732 -2.559 1.00 82.75 92 TRP A CA 1
ATOM 773 C C . TRP A 1 92 ? 1.398 4.856 -3.439 1.00 82.75 92 TRP A C 1
ATOM 775 O O . TRP A 1 92 ? 1.730 4.632 -4.597 1.00 82.75 92 TRP A O 1
ATOM 785 N N . ASN A 1 93 ? 1.507 6.067 -2.892 1.00 79.81 93 ASN A N 1
ATOM 786 C CA . ASN A 1 93 ? 2.010 7.200 -3.647 1.00 79.81 93 ASN A CA 1
ATOM 787 C C . ASN A 1 93 ? 3.508 7.116 -3.940 1.00 79.81 93 ASN A C 1
ATOM 789 O O . ASN A 1 93 ? 3.919 7.538 -5.017 1.00 79.81 93 ASN A O 1
ATOM 793 N N . GLU A 1 94 ? 4.288 6.581 -3.003 1.00 77.00 94 GLU A N 1
ATOM 794 C CA . GLU A 1 94 ? 5.729 6.343 -3.143 1.00 77.00 94 GLU A CA 1
ATOM 795 C C . GLU A 1 94 ? 6.037 5.151 -4.064 1.00 77.00 94 GLU A C 1
ATOM 797 O O . GLU A 1 94 ? 7.113 5.090 -4.650 1.00 77.00 94 GLU A O 1
ATOM 802 N N . PHE A 1 95 ? 5.079 4.238 -4.250 1.00 72.62 95 PHE A N 1
ATOM 803 C CA . PHE A 1 95 ? 5.205 3.061 -5.114 1.00 72.62 95 PHE A CA 1
ATOM 804 C C . PHE A 1 95 ? 5.178 3.374 -6.629 1.00 72.62 95 PHE A C 1
ATOM 806 O O . PHE A 1 95 ? 5.364 2.479 -7.449 1.00 72.62 95 PHE A O 1
ATOM 813 N N . ASP A 1 96 ? 4.979 4.638 -7.024 1.00 62.12 96 ASP A N 1
ATOM 814 C CA . ASP A 1 96 ? 4.832 5.071 -8.428 1.00 62.12 96 ASP A CA 1
ATOM 815 C C . ASP A 1 96 ? 6.085 4.894 -9.304 1.00 62.12 96 ASP A C 1
ATOM 817 O O . ASP A 1 96 ? 5.978 4.994 -10.527 1.00 62.12 96 ASP A O 1
ATOM 821 N N . LEU A 1 97 ? 7.260 4.659 -8.715 1.00 57.81 97 LEU A N 1
ATOM 822 C CA . LEU A 1 97 ? 8.524 4.498 -9.435 1.00 57.81 97 LEU A CA 1
ATOM 823 C C . LEU A 1 97 ? 9.340 3.368 -8.813 1.00 57.81 97 LEU A C 1
ATOM 825 O O . LEU A 1 97 ? 10.093 3.571 -7.863 1.00 57.81 97 LEU A O 1
ATOM 829 N N . PHE A 1 98 ? 9.204 2.175 -9.383 1.00 63.44 98 PHE A N 1
ATOM 830 C CA . PHE A 1 98 ? 10.082 1.051 -9.088 1.00 63.44 98 PHE A CA 1
ATOM 831 C C . PHE A 1 98 ? 10.823 0.655 -10.362 1.00 63.44 98 PHE A C 1
ATOM 833 O O . PHE A 1 98 ? 10.195 0.486 -11.410 1.00 63.44 98 PHE A O 1
ATOM 840 N N . PHE A 1 99 ? 12.146 0.534 -10.259 1.00 61.66 99 PHE A N 1
ATOM 841 C CA . PHE A 1 99 ? 13.001 -0.018 -11.301 1.00 61.66 99 PHE A CA 1
ATOM 842 C C . PHE A 1 99 ? 13.452 -1.395 -10.837 1.00 61.66 99 PHE A C 1
ATOM 844 O O . PHE A 1 99 ? 14.159 -1.520 -9.836 1.00 61.66 99 PHE A O 1
ATOM 851 N N . VAL A 1 100 ? 13.013 -2.437 -11.536 1.00 64.31 100 VAL A N 1
ATOM 852 C CA . VAL A 1 100 ? 13.609 -3.762 -11.364 1.00 64.31 100 VAL A CA 1
ATOM 853 C C . VAL A 1 100 ? 14.772 -3.834 -12.336 1.00 64.31 100 VAL A C 1
ATOM 855 O O . VAL A 1 100 ? 14.548 -3.950 -13.538 1.00 64.31 100 VAL A O 1
ATOM 858 N N . HIS A 1 101 ? 15.989 -3.711 -11.811 1.00 62.94 101 HIS A N 1
ATOM 859 C CA . HIS A 1 101 ? 17.194 -4.016 -12.567 1.00 62.94 101 HIS A CA 1
ATOM 860 C C . HIS A 1 101 ? 17.375 -5.523 -12.612 1.00 62.94 101 HIS A C 1
ATOM 862 O O . HIS A 1 101 ? 17.530 -6.162 -11.566 1.00 62.94 101 HIS A O 1
ATOM 868 N N . PHE A 1 102 ? 17.405 -6.084 -13.809 1.00 63.47 102 PHE A N 1
ATOM 869 C CA . PHE A 1 102 ? 17.911 -7.431 -13.983 1.00 63.47 102 PHE A CA 1
ATOM 870 C C . PHE A 1 102 ? 19.434 -7.321 -14.094 1.00 63.47 102 PHE A C 1
ATOM 872 O O . PHE A 1 102 ? 19.983 -6.493 -14.816 1.00 63.47 102 PHE A O 1
ATOM 879 N N . HIS A 1 103 ? 20.152 -8.085 -13.270 1.00 56.81 103 HIS A N 1
ATOM 880 C CA . HIS A 1 103 ? 21.572 -8.290 -13.519 1.00 56.81 103 HIS A CA 1
ATOM 881 C C . HIS A 1 103 ? 21.635 -9.302 -14.652 1.00 56.81 103 HIS A C 1
ATOM 883 O O . HIS A 1 103 ? 21.259 -10.458 -14.458 1.00 56.81 103 HIS A O 1
ATOM 889 N N . HIS A 1 104 ? 22.055 -8.855 -15.831 1.00 53.34 104 HIS A N 1
ATOM 890 C CA . HIS A 1 104 ? 22.264 -9.706 -16.989 1.00 53.34 104 HIS A CA 1
ATOM 891 C C . HIS A 1 104 ? 23.374 -10.731 -16.692 1.00 53.34 104 HIS A C 1
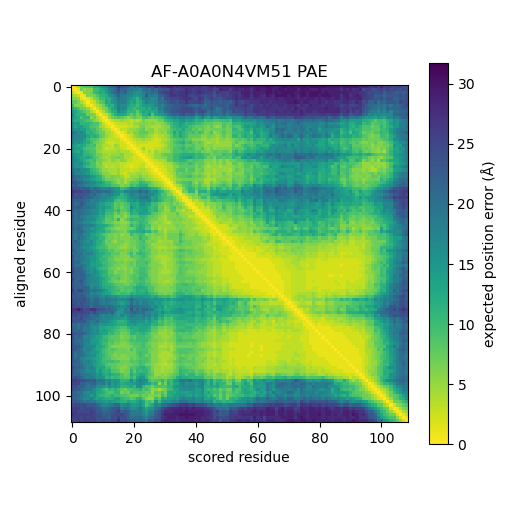ATOM 893 O O . HIS A 1 104 ? 24.524 -10.560 -17.091 1.00 53.34 104 HIS A O 1
ATOM 899 N N . THR A 1 105 ? 23.043 -11.826 -16.009 1.00 51.91 105 THR A N 1
ATOM 900 C CA . THR A 1 105 ? 23.942 -12.968 -15.873 1.00 51.91 105 THR A CA 1
ATOM 901 C C . THR A 1 105 ? 23.167 -14.274 -15.993 1.00 51.91 105 THR A C 1
ATOM 903 O O . THR A 1 105 ? 22.296 -14.577 -15.182 1.00 51.91 105 THR A O 1
ATOM 906 N N . PHE A 1 106 ? 23.584 -15.045 -17.001 1.00 44.94 106 PHE A N 1
ATOM 907 C CA . PHE A 1 106 ? 23.225 -16.427 -17.329 1.00 44.94 106 PHE A CA 1
ATOM 908 C C . PHE A 1 106 ? 21.883 -16.654 -18.026 1.00 44.94 106 PHE A C 1
ATOM 910 O O . PHE A 1 106 ? 20.966 -17.190 -17.429 1.00 44.94 106 PHE A O 1
ATOM 917 N N . PHE A 1 107 ? 21.827 -16.351 -19.327 1.00 42.78 107 PHE A N 1
ATOM 918 C CA . PHE A 1 107 ? 21.221 -17.246 -20.324 1.00 42.78 107 PHE A CA 1
ATOM 919 C C . PHE A 1 107 ? 21.826 -16.947 -21.706 1.00 42.78 107 PHE A C 1
ATOM 921 O O . PHE A 1 107 ? 21.269 -16.208 -22.508 1.00 42.78 107 PHE A O 1
ATOM 928 N N . ILE A 1 108 ? 23.008 -17.505 -21.959 1.00 39.00 108 ILE A N 1
ATOM 929 C CA . ILE A 1 108 ? 23.366 -18.065 -23.265 1.00 39.00 108 ILE A CA 1
ATOM 930 C C . ILE A 1 108 ? 23.974 -19.429 -22.924 1.00 39.00 108 ILE A C 1
ATOM 932 O O . ILE A 1 108 ? 24.761 -19.512 -21.977 1.00 39.00 108 ILE A O 1
ATOM 936 N N . GLU A 1 109 ? 23.490 -20.466 -23.606 1.00 41.06 109 GLU A N 1
ATOM 937 C CA . GLU A 1 109 ? 23.974 -21.852 -23.528 1.00 41.06 109 GLU A CA 1
ATOM 938 C C . GLU A 1 109 ? 25.497 -21.971 -23.689 1.00 41.06 109 GLU A C 1
ATOM 940 O O . GLU A 1 109 ? 26.086 -21.164 -24.448 1.00 41.06 109 GLU A O 1
#

Solvent-accessible surface area (backbone atoms only — not comparable to full-atom values): 6691 Å² total; per-residue (Å²): 134,81,61,74,66,62,5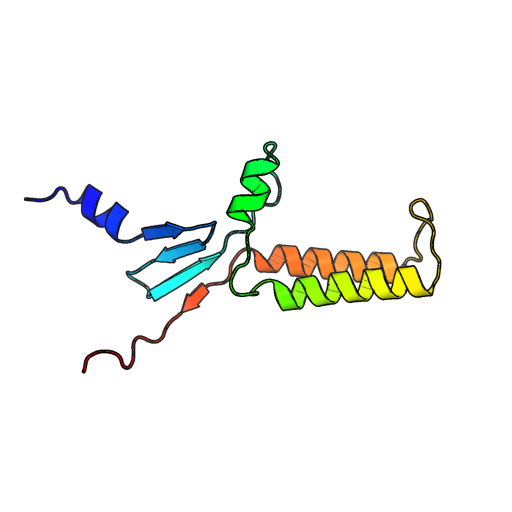6,57,57,71,40,48,50,77,55,60,40,34,36,35,36,61,92,69,38,26,41,35,47,48,65,75,90,83,64,98,48,67,71,58,45,56,49,32,56,48,63,94,84,47,80,59,43,72,60,51,48,55,52,51,51,50,52,52,55,42,60,78,66,67,66,58,97,86,56,87,68,56,69,71,57,52,49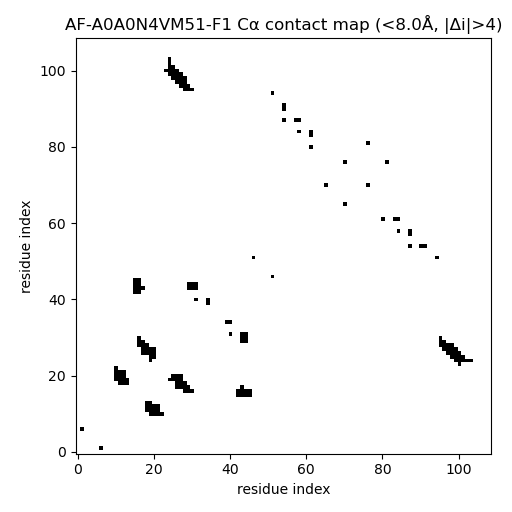,53,50,52,52,51,52,49,52,57,62,64,58,44,70,47,70,52,68,59,77,96,72,87,89,75,135

Radius of gyration: 19.52 Å; Cα contacts (8 Å, |Δi|>4): 89; chains: 1; bounding box: 45×32×58 Å

Foldseek 3Di:
DPDPVVVVVVQWDDAQQWIQRNVQQWIWHAQDDDDPDPVNNCSNNDDPPCPCVVLVVLVVVLVVVCVVVVDDPPDDDPPVSVVSVVVSVVVVVVSRTDIDHDPPDDDDD

Mean predicted aligned error: 11.66 Å

Sequence (109 aa):
MIPTDDLNEARVQKVLGITWQLDKDELQLRFRKNVNDGERLQKENYDPLGWAAPVNLKAKLLVQKLWKKSFTWDEILPEKIQKEWKEIQKLWNEFDLFFVHFHHTFFIE

InterPro domains:
  IPR008042 Retrotransposon Pao-like, RNAseH-like domain [PF05380] (43-94)

pLDDT: mean 74.12, std 14.52, range [39.0, 95.06]